Protein AF-A0A522GGC9-F1 (afdb_monomer_lite)

Radius of gyration: 12.79 Å; chains: 1; bounding box: 35×17×34 Å

Foldseek 3Di:
DDPLLVVLVVVLVVLLVCQVVVVDDPVVLLVSLLVSLVVNLVVLLPDPPVSSVVSLVVNLVVLVVQLPDPPADPSSNVSSVSNNVSNVPDDRD

Structure (mmCIF, N/CA/C/O backbone):
data_AF-A0A522GGC9-F1
#
_entry.id   AF-A0A522GGC9-F1
#
loop_
_atom_site.group_PDB
_atom_site.id
_atom_site.type_symbol
_atom_site.label_atom_id
_atom_site.label_alt_id
_atom_site.label_comp_id
_atom_site.label_asym_id
_atom_site.label_entity_id
_atom_site.label_seq_id
_atom_site.pdbx_PDB_ins_code
_atom_site.Cartn_x
_atom_site.Cartn_y
_atom_site.Cartn_z
_atom_site.occupancy
_atom_site.B_iso_or_equiv
_atom_site.auth_seq_id
_atom_site.auth_comp_id
_atom_site.auth_asym_id
_atom_site.auth_atom_id
_atom_site.pdbx_PDB_model_num
ATOM 1 N N . MET A 1 1 ? 4.268 -5.316 16.314 1.00 54.66 1 MET A N 1
ATOM 2 C CA . MET A 1 1 ? 3.853 -4.916 14.951 1.00 54.66 1 MET A CA 1
ATOM 3 C C . MET A 1 1 ? 2.526 -5.600 14.652 1.00 54.66 1 MET A C 1
ATOM 5 O O . MET A 1 1 ? 2.368 -6.744 15.061 1.00 54.66 1 MET A O 1
ATOM 9 N N . ASN A 1 2 ? 1.551 -4.897 14.071 1.00 78.88 2 ASN A N 1
ATOM 10 C CA . ASN A 1 2 ? 0.193 -5.411 13.851 1.00 78.88 2 ASN A CA 1
ATOM 11 C C . ASN A 1 2 ? 0.211 -6.534 12.791 1.00 78.88 2 ASN A C 1
ATOM 13 O O . ASN A 1 2 ? 0.659 -6.303 11.670 1.00 78.88 2 ASN A O 1
ATOM 17 N N . ALA A 1 3 ? -0.268 -7.736 13.134 1.00 86.88 3 ALA A N 1
ATOM 18 C CA . ALA A 1 3 ? -0.286 -8.896 12.234 1.00 86.88 3 ALA A CA 1
ATOM 19 C C . ALA A 1 3 ? -1.050 -8.628 10.923 1.00 86.88 3 ALA A C 1
ATOM 21 O O . ALA A 1 3 ? -0.674 -9.146 9.872 1.00 86.88 3 ALA A O 1
ATOM 22 N N . PHE A 1 4 ? -2.074 -7.771 10.973 1.00 90.06 4 PHE A N 1
ATOM 23 C CA . PHE A 1 4 ? -2.814 -7.328 9.795 1.00 90.06 4 PHE A CA 1
ATOM 24 C C . PHE A 1 4 ? -1.909 -6.576 8.812 1.00 90.06 4 PHE A C 1
ATOM 26 O O . PHE A 1 4 ? -1.847 -6.921 7.631 1.00 90.06 4 PHE A O 1
ATOM 33 N N . VAL A 1 5 ? -1.154 -5.598 9.325 1.00 91.88 5 VAL A N 1
ATOM 34 C CA . VAL A 1 5 ? -0.215 -4.787 8.538 1.00 91.88 5 VAL A CA 1
ATOM 35 C C . VAL A 1 5 ? 0.885 -5.664 7.951 1.00 91.88 5 VAL A C 1
ATOM 37 O O . VAL A 1 5 ? 1.227 -5.494 6.791 1.00 91.88 5 VAL A O 1
ATOM 40 N N . GLU A 1 6 ? 1.414 -6.639 8.694 1.00 93.75 6 GLU A N 1
ATOM 41 C CA . GLU A 1 6 ? 2.449 -7.541 8.162 1.00 93.75 6 GLU A CA 1
ATOM 42 C C . GLU A 1 6 ? 1.949 -8.424 7.016 1.00 93.75 6 GLU A C 1
ATOM 44 O O . GLU A 1 6 ? 2.655 -8.614 6.026 1.00 93.75 6 GLU A O 1
ATOM 49 N N . ARG A 1 7 ? 0.718 -8.933 7.110 1.00 94.38 7 ARG A N 1
ATOM 50 C CA . ARG A 1 7 ? 0.117 -9.736 6.041 1.00 94.38 7 ARG A CA 1
ATOM 51 C C . ARG A 1 7 ? -0.089 -8.909 4.771 1.00 94.38 7 ARG A C 1
ATOM 53 O O . ARG A 1 7 ? 0.292 -9.347 3.685 1.00 94.38 7 ARG A O 1
ATOM 60 N N . TYR A 1 8 ? -0.655 -7.712 4.906 1.00 95.06 8 TYR A N 1
ATOM 61 C CA . TYR A 1 8 ? -0.856 -6.810 3.771 1.00 95.06 8 TYR A CA 1
ATOM 62 C C . TYR A 1 8 ? 0.465 -6.282 3.214 1.00 95.06 8 TYR A C 1
ATOM 64 O O . TYR A 1 8 ? 0.626 -6.172 2.001 1.00 95.06 8 TYR A O 1
ATOM 72 N N . TRP A 1 9 ? 1.458 -6.075 4.073 1.00 96.38 9 TRP A N 1
ATOM 73 C CA . TRP A 1 9 ? 2.816 -5.752 3.664 1.00 96.38 9 TRP A CA 1
ATOM 74 C C . TRP A 1 9 ? 3.454 -6.860 2.820 1.00 96.38 9 TRP A C 1
ATOM 76 O O . TRP A 1 9 ? 4.007 -6.585 1.759 1.00 96.38 9 TRP A O 1
ATOM 86 N N . ALA A 1 10 ? 3.330 -8.125 3.229 1.00 95.62 10 ALA A N 1
ATOM 87 C CA . ALA A 1 10 ? 3.839 -9.247 2.443 1.00 95.62 10 ALA A CA 1
ATOM 88 C C . ALA A 1 10 ? 3.177 -9.328 1.054 1.00 95.62 10 ALA A C 1
ATOM 90 O O . ALA A 1 10 ? 3.847 -9.627 0.062 1.00 95.62 10 ALA A O 1
ATOM 91 N N . ARG A 1 11 ? 1.876 -9.017 0.960 1.00 95.50 11 ARG A N 1
ATOM 92 C CA . ARG A 1 11 ? 1.166 -8.942 -0.325 1.00 95.50 11 ARG A CA 1
ATOM 93 C C . ARG A 1 11 ? 1.648 -7.765 -1.178 1.00 95.50 11 ARG A C 1
ATOM 95 O O . ARG A 1 11 ? 1.884 -7.966 -2.366 1.00 95.50 11 ARG A O 1
ATOM 102 N N . ALA A 1 12 ? 1.869 -6.593 -0.583 1.00 95.75 12 ALA A N 1
ATOM 103 C CA . ALA A 1 12 ? 2.437 -5.435 -1.274 1.00 95.75 12 ALA A CA 1
ATOM 104 C C . ALA A 1 12 ? 3.823 -5.744 -1.862 1.00 95.75 12 ALA A C 1
ATOM 106 O O . ALA A 1 12 ? 4.069 -5.484 -3.040 1.00 95.75 12 ALA A O 1
ATOM 107 N N . LEU A 1 13 ? 4.698 -6.394 -1.086 1.00 95.12 13 LEU A N 1
ATOM 108 C CA . LEU A 1 13 ? 6.014 -6.840 -1.555 1.00 95.12 13 LEU A CA 1
ATOM 109 C C . LEU A 1 13 ? 5.919 -7.840 -2.709 1.00 95.12 13 LEU A C 1
ATOM 111 O O . LEU A 1 13 ? 6.726 -7.784 -3.635 1.00 95.12 13 LEU A O 1
ATOM 115 N N . LYS A 1 14 ? 4.937 -8.748 -2.676 1.00 95.12 14 LYS A N 1
ATOM 116 C CA . LYS A 1 14 ? 4.711 -9.689 -3.776 1.00 95.12 14 LYS A CA 1
ATOM 117 C C . LYS A 1 14 ? 4.349 -8.950 -5.066 1.00 95.12 14 LYS A C 1
ATOM 119 O O . LYS A 1 14 ? 5.019 -9.175 -6.064 1.00 95.12 14 LYS A O 1
ATOM 124 N N . ILE A 1 15 ? 3.355 -8.058 -5.031 1.00 93.88 15 ILE A N 1
ATOM 125 C CA . ILE A 1 15 ? 2.937 -7.266 -6.204 1.00 93.88 15 ILE A CA 1
ATOM 126 C C . ILE A 1 15 ? 4.121 -6.458 -6.746 1.00 93.88 15 ILE A C 1
ATOM 128 O O . ILE A 1 15 ? 4.425 -6.513 -7.932 1.00 93.88 15 ILE A O 1
ATOM 132 N N . THR A 1 16 ? 4.841 -5.781 -5.850 1.00 94.12 16 THR A N 1
ATOM 133 C CA . THR A 1 16 ? 6.026 -4.978 -6.179 1.00 94.12 16 THR A CA 1
ATOM 134 C C . THR A 1 16 ? 7.075 -5.807 -6.914 1.00 94.12 16 THR A C 1
ATOM 136 O O . THR A 1 16 ? 7.511 -5.432 -7.998 1.00 94.12 16 THR A O 1
ATOM 139 N N . ARG A 1 17 ? 7.427 -6.979 -6.373 1.00 92.62 17 ARG A N 1
ATOM 140 C CA . ARG A 1 17 ? 8.428 -7.862 -6.975 1.00 92.62 17 ARG A CA 1
ATOM 141 C C . ARG A 1 17 ? 8.014 -8.359 -8.357 1.00 92.62 17 ARG A C 1
ATOM 143 O O . ARG A 1 17 ? 8.863 -8.457 -9.230 1.00 92.62 17 ARG A O 1
ATOM 150 N N . GLN A 1 18 ? 6.741 -8.692 -8.545 1.00 90.94 18 GLN A N 1
ATOM 151 C CA . GLN A 1 18 ? 6.240 -9.158 -9.838 1.00 90.94 18 GLN A CA 1
ATOM 152 C C . GLN A 1 18 ? 6.247 -8.039 -10.894 1.00 90.94 18 GLN A C 1
ATOM 154 O O . GLN A 1 18 ? 6.571 -8.280 -12.056 1.00 90.94 18 GLN A O 1
ATOM 159 N N . TYR A 1 19 ? 5.964 -6.798 -10.487 1.00 91.81 19 TYR A N 1
ATOM 160 C CA . TYR A 1 19 ? 6.113 -5.640 -11.367 1.00 91.81 19 TYR A CA 1
ATOM 161 C C . TYR A 1 19 ? 7.585 -5.398 -11.729 1.00 91.81 19 TYR A C 1
ATOM 163 O O . TYR A 1 19 ? 7.919 -5.206 -12.896 1.00 91.81 19 TYR A O 1
ATOM 171 N N . GLU A 1 20 ? 8.490 -5.478 -10.749 1.00 89.56 20 GLU A N 1
ATOM 172 C CA . GLU A 1 20 ? 9.932 -5.332 -10.978 1.00 89.56 20 GLU A CA 1
ATOM 173 C C . GLU A 1 20 ? 10.507 -6.383 -11.929 1.00 89.56 20 GLU A C 1
ATOM 175 O O . GLU A 1 20 ? 11.382 -6.063 -12.734 1.00 89.56 20 GLU A O 1
ATOM 180 N N . THR A 1 21 ? 10.036 -7.631 -11.854 1.00 89.56 21 THR A N 1
ATOM 181 C CA . THR A 1 21 ? 10.479 -8.711 -12.747 1.00 89.56 21 THR A CA 1
ATOM 182 C C . THR A 1 21 ? 9.885 -8.609 -14.152 1.00 89.56 21 THR A C 1
ATOM 184 O O . THR A 1 21 ? 10.259 -9.399 -15.019 1.00 89.56 21 THR A O 1
ATOM 187 N N . GLY A 1 22 ? 9.000 -7.637 -14.400 1.00 85.94 22 GLY A N 1
ATOM 188 C CA . GLY A 1 22 ? 8.324 -7.461 -15.681 1.00 85.94 22 GLY A CA 1
ATOM 189 C C . GLY A 1 22 ? 7.300 -8.558 -15.971 1.00 85.94 22 GLY A C 1
ATOM 190 O O . GLY A 1 22 ? 7.009 -8.816 -17.137 1.00 85.94 22 GLY A O 1
ATOM 191 N N . GLU A 1 23 ? 6.766 -9.223 -14.938 1.00 81.38 23 GLU A N 1
ATOM 192 C CA . GLU A 1 23 ? 5.730 -10.252 -15.105 1.00 81.38 23 GLU A CA 1
ATOM 193 C C . GLU A 1 23 ? 4.413 -9.676 -15.649 1.00 81.38 23 GLU A C 1
ATOM 195 O O . GLU A 1 23 ? 3.611 -10.430 -16.199 1.00 81.38 23 GLU A O 1
ATOM 200 N N . PHE A 1 24 ? 4.187 -8.363 -15.525 1.00 81.50 24 PHE A N 1
ATOM 201 C CA . PHE A 1 24 ? 2.984 -7.687 -16.014 1.00 81.50 24 PHE A CA 1
ATOM 202 C C . PHE A 1 24 ? 3.213 -6.200 -16.335 1.00 81.50 24 PHE A C 1
ATOM 204 O O . PHE A 1 24 ? 4.228 -5.613 -15.955 1.00 81.50 24 PHE A O 1
ATOM 211 N N . ALA A 1 25 ? 2.270 -5.588 -17.062 1.00 84.44 25 ALA A N 1
ATOM 212 C CA . ALA A 1 25 ? 2.344 -4.191 -17.487 1.00 84.44 25 ALA A CA 1
ATOM 213 C C . ALA A 1 25 ? 1.754 -3.229 -16.437 1.00 84.44 25 ALA A C 1
ATOM 215 O O . ALA A 1 25 ? 1.067 -3.631 -15.503 1.00 84.44 25 ALA A O 1
ATOM 216 N N . PHE A 1 26 ? 1.965 -1.920 -16.615 1.00 78.44 26 PHE A N 1
ATOM 217 C CA . PHE A 1 26 ? 1.433 -0.902 -15.697 1.00 78.44 26 PHE A CA 1
ATOM 218 C C . PHE A 1 26 ? -0.102 -0.938 -15.552 1.00 78.44 26 PHE A C 1
ATOM 220 O O . PHE A 1 26 ? -0.618 -0.736 -14.460 1.00 78.44 26 PHE A O 1
ATOM 227 N N . ALA A 1 27 ? -0.844 -1.232 -16.626 1.00 81.06 27 ALA A N 1
ATOM 228 C CA . ALA A 1 27 ? -2.305 -1.351 -16.550 1.00 81.06 27 ALA A CA 1
ATOM 229 C C . ALA A 1 27 ? -2.748 -2.483 -15.604 1.00 81.06 27 ALA A C 1
ATOM 231 O O . ALA A 1 27 ? -3.720 -2.330 -14.866 1.00 81.06 27 ALA A O 1
ATOM 232 N N . ASP A 1 28 ? -1.998 -3.586 -15.585 1.00 88.88 28 ASP A N 1
ATOM 233 C CA . ASP A 1 28 ? -2.244 -4.703 -14.676 1.00 88.88 28 ASP A CA 1
ATOM 234 C C . ASP A 1 28 ? -1.892 -4.318 -13.231 1.00 88.88 28 ASP A C 1
ATOM 236 O O . ASP A 1 28 ? -2.611 -4.684 -12.305 1.00 88.88 28 ASP A O 1
ATOM 240 N N 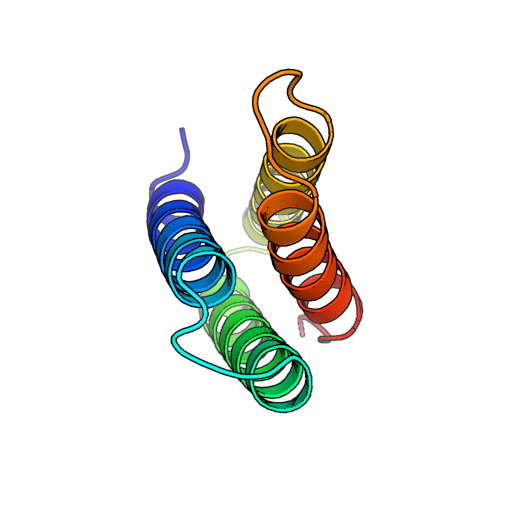. LEU A 1 29 ? -0.835 -3.516 -13.032 1.00 91.44 29 LEU A N 1
ATOM 241 C CA . LEU A 1 29 ? -0.449 -2.994 -11.717 1.00 91.44 29 LEU A CA 1
ATOM 242 C C . LEU A 1 29 ? -1.568 -2.154 -11.081 1.00 91.44 29 LEU A C 1
ATOM 244 O O . LEU A 1 29 ? -1.848 -2.337 -9.898 1.00 91.44 29 LEU A O 1
ATOM 248 N N . THR A 1 30 ? -2.229 -1.278 -11.846 1.00 91.19 30 THR A N 1
ATOM 249 C CA . THR A 1 30 ? -3.386 -0.512 -11.349 1.00 91.19 30 THR A CA 1
ATOM 250 C C . THR A 1 30 ? -4.527 -1.438 -10.931 1.00 91.19 30 THR A C 1
ATOM 252 O O . THR A 1 30 ? -5.036 -1.299 -9.822 1.00 91.19 30 THR A O 1
ATOM 255 N N . GLY A 1 31 ? -4.878 -2.438 -11.748 1.00 92.62 31 GLY A N 1
ATOM 256 C CA . GLY A 1 31 ? -5.912 -3.416 -11.384 1.00 92.62 31 GLY A CA 1
ATOM 257 C C . GLY A 1 31 ? -5.567 -4.194 -10.107 1.00 92.62 31 GLY A C 1
ATOM 258 O O . GLY A 1 31 ? -6.392 -4.321 -9.203 1.00 92.62 31 GLY A O 1
ATOM 259 N N . MET A 1 32 ? -4.316 -4.643 -9.970 1.00 93.44 32 MET A N 1
ATOM 260 C CA . MET A 1 32 ? -3.838 -5.301 -8.749 1.00 93.44 32 MET A CA 1
ATOM 261 C C . MET A 1 32 ? -3.836 -4.361 -7.536 1.00 93.44 32 MET A C 1
ATOM 263 O O . MET A 1 32 ? -4.072 -4.815 -6.414 1.00 93.44 32 MET A O 1
ATOM 267 N N . GLY A 1 33 ? -3.565 -3.069 -7.741 1.00 94.19 33 GLY A N 1
ATOM 268 C CA . GLY A 1 33 ? -3.636 -2.039 -6.708 1.00 94.19 33 GLY A CA 1
ATOM 269 C C . GLY A 1 33 ? -5.058 -1.805 -6.211 1.00 94.19 33 GLY A C 1
ATOM 270 O O . GLY A 1 33 ? -5.283 -1.777 -5.000 1.00 94.19 33 GLY A O 1
ATOM 271 N N . GLU A 1 34 ? -6.025 -1.732 -7.123 1.00 94.06 34 GLU A N 1
ATOM 272 C CA . GLU A 1 34 ? -7.448 -1.622 -6.794 1.00 94.06 34 GLU A CA 1
ATOM 273 C C . GLU A 1 34 ? -7.943 -2.854 -6.024 1.00 94.06 34 GLU A C 1
ATOM 275 O O . GLU A 1 34 ? -8.555 -2.709 -4.968 1.00 94.06 34 GLU A O 1
ATOM 280 N N . GLU A 1 35 ? -7.611 -4.070 -6.472 1.00 94.88 35 GLU A N 1
ATOM 281 C CA . GLU A 1 35 ? -7.957 -5.307 -5.754 1.00 94.88 35 GLU A CA 1
ATOM 282 C C . GLU A 1 35 ? -7.309 -5.388 -4.367 1.00 94.88 35 GLU A C 1
ATOM 284 O O . GLU A 1 35 ? -7.908 -5.879 -3.405 1.00 94.88 35 GLU A O 1
ATOM 289 N N . PHE A 1 36 ? -6.059 -4.935 -4.259 1.00 95.75 36 PHE A N 1
ATOM 290 C CA . PHE A 1 36 ? -5.338 -4.872 -2.996 1.00 95.75 36 PHE A CA 1
ATOM 291 C C . PHE A 1 36 ? -6.020 -3.918 -2.012 1.00 95.75 36 PHE A C 1
ATOM 293 O O . PHE A 1 36 ? -6.210 -4.271 -0.846 1.00 95.75 36 PHE A O 1
ATOM 300 N N . ALA A 1 37 ? -6.401 -2.730 -2.478 1.00 95.06 37 ALA A N 1
ATOM 301 C CA . ALA A 1 37 ? -7.057 -1.724 -1.658 1.00 95.06 37 ALA A CA 1
ATOM 302 C C . ALA A 1 37 ? -8.493 -2.117 -1.291 1.00 95.06 37 ALA A C 1
ATOM 304 O O . ALA A 1 37 ? -8.890 -1.935 -0.143 1.00 95.06 37 ALA A O 1
ATOM 305 N N . ALA A 1 38 ? -9.238 -2.722 -2.220 1.00 94.88 38 ALA A N 1
ATOM 306 C CA . ALA A 1 38 ? -10.584 -3.224 -1.971 1.00 94.88 38 ALA A CA 1
ATOM 307 C C . ALA A 1 38 ? -10.590 -4.278 -0.859 1.00 94.88 38 ALA A C 1
ATOM 309 O O . ALA A 1 38 ? -11.342 -4.144 0.104 1.00 94.88 38 ALA A O 1
ATOM 310 N N . SER A 1 39 ? -9.702 -5.279 -0.929 1.00 95.06 39 SER A N 1
ATOM 311 C CA . SER A 1 39 ? -9.638 -6.295 0.126 1.00 95.06 39 SER A CA 1
ATOM 312 C C . SER A 1 39 ? -9.139 -5.712 1.452 1.00 95.06 39 SER A C 1
ATOM 314 O O . SER A 1 39 ? -9.613 -6.103 2.516 1.00 95.06 39 SER A O 1
ATOM 316 N N . PHE A 1 40 ? -8.195 -4.760 1.406 1.00 94.56 40 PHE A N 1
ATOM 317 C CA . PHE A 1 40 ? -7.727 -4.058 2.603 1.00 94.56 40 PHE A CA 1
ATOM 318 C C . PHE A 1 40 ? -8.879 -3.323 3.292 1.00 94.56 40 PHE A C 1
ATOM 320 O O . PHE A 1 40 ? -9.043 -3.462 4.502 1.00 94.56 40 PHE A O 1
ATOM 327 N N . ALA A 1 41 ? -9.676 -2.572 2.528 1.00 93.38 41 ALA A N 1
ATOM 328 C CA . ALA A 1 41 ? -10.822 -1.818 3.021 1.00 93.38 41 ALA A CA 1
ATOM 329 C C . ALA A 1 41 ? -11.931 -2.733 3.565 1.00 93.38 41 ALA A C 1
ATOM 331 O O . ALA A 1 41 ? -12.508 -2.434 4.609 1.00 93.38 41 ALA A O 1
ATOM 332 N N . GLU A 1 42 ? -12.192 -3.862 2.904 1.00 93.44 42 GLU A N 1
ATOM 333 C CA . GLU A 1 42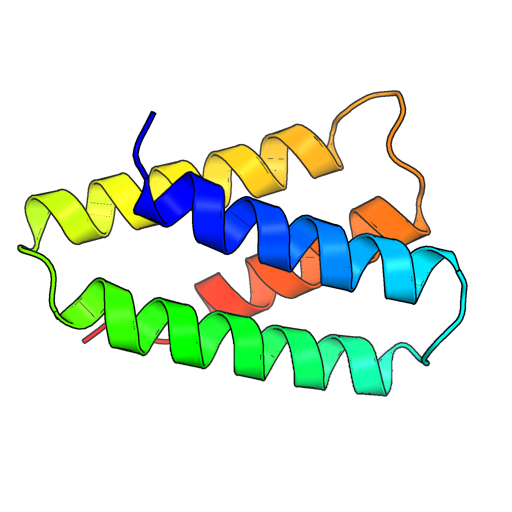 ? -13.152 -4.861 3.375 1.00 93.44 42 GLU A CA 1
ATOM 334 C C . GLU A 1 42 ? -12.726 -5.418 4.740 1.00 93.44 42 GLU A C 1
ATOM 336 O O . GLU A 1 42 ? -13.448 -5.270 5.723 1.00 93.44 42 GLU A O 1
ATOM 341 N N . GLU A 1 43 ? -11.513 -5.959 4.856 1.00 92.62 43 GLU A N 1
ATOM 342 C CA . GLU A 1 43 ? -11.087 -6.599 6.103 1.00 92.62 43 GLU A CA 1
ATOM 343 C C . GLU A 1 43 ? -10.835 -5.599 7.243 1.00 92.62 43 GLU A C 1
ATOM 345 O O . GLU A 1 43 ? -11.022 -5.927 8.416 1.00 92.62 43 GLU A O 1
ATOM 350 N N . ILE A 1 44 ? -10.393 -4.374 6.937 1.00 92.62 44 ILE A N 1
ATOM 351 C CA . ILE A 1 44 ? -10.181 -3.357 7.972 1.00 92.62 44 ILE A CA 1
ATOM 352 C C . ILE A 1 44 ? -11.509 -2.800 8.490 1.00 92.62 44 ILE A C 1
ATOM 354 O O . ILE A 1 44 ? -11.566 -2.394 9.648 1.00 92.62 44 ILE A O 1
ATOM 358 N N . SER A 1 45 ? -12.579 -2.804 7.684 1.00 90.38 45 SER A N 1
ATOM 359 C CA . SER A 1 45 ? -13.899 -2.320 8.110 1.00 90.38 45 SER A CA 1
ATOM 360 C C . SER A 1 45 ? -14.496 -3.147 9.255 1.00 90.38 45 SER A C 1
ATOM 362 O O . SER A 1 45 ? -15.246 -2.605 10.065 1.00 90.38 45 SER A O 1
ATOM 364 N N . GLU A 1 46 ? -14.078 -4.410 9.396 1.00 90.56 46 GLU A N 1
ATOM 365 C CA . GLU A 1 46 ? -14.464 -5.310 10.491 1.00 90.56 46 GLU A CA 1
ATOM 366 C C . GLU A 1 46 ? -13.803 -4.967 11.840 1.00 90.56 46 GLU A C 1
ATOM 368 O O . GLU A 1 46 ? -14.216 -5.471 12.889 1.00 90.56 46 GLU A O 1
ATOM 373 N N . LEU A 1 47 ? -12.763 -4.124 11.847 1.00 88.88 47 LEU A N 1
ATOM 374 C CA . LEU A 1 47 ? -12.054 -3.745 13.069 1.00 88.88 47 LEU A CA 1
ATOM 375 C C . LEU A 1 47 ? -12.734 -2.553 13.774 1.00 88.88 47 LEU A C 1
ATOM 377 O O . LEU A 1 47 ? -13.351 -1.708 13.125 1.00 88.88 47 LEU A O 1
ATOM 381 N N . PRO A 1 48 ? -12.568 -2.399 15.104 1.00 89.81 48 PRO A N 1
ATOM 382 C CA . PRO A 1 48 ? -13.033 -1.209 15.813 1.00 89.81 48 PRO A CA 1
ATOM 383 C C . PRO A 1 48 ? -12.408 0.072 15.251 1.00 89.81 48 PRO A C 1
ATOM 385 O O . PRO A 1 48 ? -11.211 0.101 14.966 1.00 89.81 48 PRO A O 1
ATOM 388 N N . GLU A 1 49 ? -13.181 1.157 15.170 1.00 86.88 49 GLU A N 1
ATOM 389 C CA . GLU A 1 49 ? -12.760 2.429 14.558 1.00 86.88 49 GLU A CA 1
ATOM 390 C C . GLU A 1 49 ? -11.379 2.950 15.017 1.00 86.88 49 GLU A C 1
ATOM 392 O O . GLU A 1 49 ? -10.568 3.293 14.151 1.00 86.88 49 GLU A O 1
ATOM 397 N N . PRO A 1 50 ? -11.017 2.928 16.320 1.00 85.81 50 PRO A N 1
ATOM 398 C CA . PRO A 1 50 ? -9.679 3.340 16.751 1.00 85.81 50 PRO A CA 1
ATOM 399 C C . PRO A 1 50 ? -8.560 2.465 16.164 1.00 85.81 50 PRO A C 1
ATOM 401 O O . PRO A 1 50 ? -7.469 2.947 15.863 1.00 85.81 50 PRO A O 1
ATOM 404 N N . THR A 1 51 ? -8.829 1.169 15.990 1.00 88.88 51 THR A N 1
ATOM 405 C CA . THR A 1 51 ? -7.901 0.200 15.401 1.00 88.88 51 THR A CA 1
ATOM 406 C C . THR A 1 51 ? -7.831 0.344 13.886 1.00 88.88 51 THR A C 1
ATOM 408 O O . THR A 1 51 ? -6.738 0.188 13.341 1.00 88.88 51 THR A O 1
ATOM 411 N N . ARG A 1 52 ? -8.941 0.691 13.215 1.00 89.69 52 ARG A N 1
ATOM 412 C CA . ARG A 1 52 ? -8.963 0.991 11.772 1.00 89.69 52 ARG A CA 1
ATOM 413 C C . ARG A 1 52 ? -7.985 2.109 11.452 1.00 89.69 52 ARG A C 1
ATOM 415 O O . ARG A 1 52 ? -7.007 1.872 10.754 1.00 89.69 52 ARG A O 1
ATOM 422 N N . ASN A 1 53 ? -8.165 3.272 12.076 1.00 88.19 53 ASN A N 1
ATOM 423 C CA . ASN A 1 53 ? -7.328 4.446 11.821 1.00 88.19 53 ASN A CA 1
ATOM 424 C C . ASN A 1 53 ? -5.845 4.153 12.082 1.00 88.19 53 ASN A C 1
ATOM 426 O O . ASN A 1 53 ? -4.998 4.418 11.234 1.00 88.19 53 ASN A O 1
ATOM 430 N N . ALA A 1 54 ? -5.527 3.524 13.219 1.0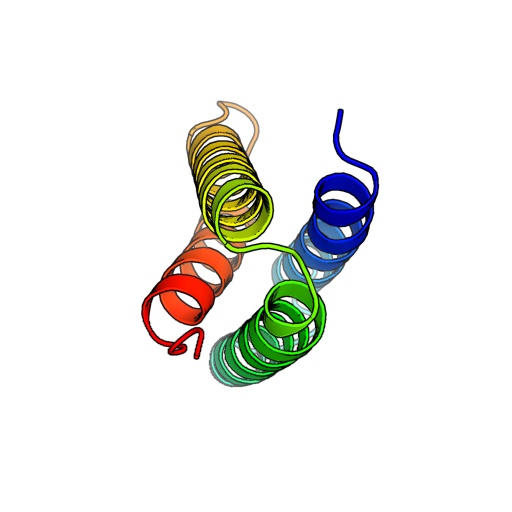0 90.81 54 ALA A N 1
ATOM 431 C CA . ALA A 1 54 ? -4.149 3.161 13.543 1.00 90.81 54 ALA A CA 1
ATOM 432 C C . ALA A 1 54 ? -3.535 2.168 12.536 1.00 90.81 54 ALA A C 1
ATOM 434 O O . ALA A 1 54 ? -2.347 2.253 12.231 1.00 90.81 54 ALA A O 1
ATOM 435 N N . THR A 1 55 ? -4.328 1.225 12.020 1.00 92.00 55 THR A N 1
ATOM 436 C CA . THR A 1 55 ? -3.877 0.208 11.058 1.00 92.00 55 THR A CA 1
ATOM 437 C C . THR A 1 55 ? -3.672 0.805 9.669 1.00 92.00 55 THR A C 1
ATOM 439 O O . THR A 1 55 ? -2.644 0.526 9.052 1.00 92.00 55 THR A O 1
ATOM 442 N N . THR A 1 56 ? -4.583 1.668 9.209 1.00 91.81 56 THR A N 1
ATOM 443 C CA . THR A 1 56 ? -4.448 2.403 7.944 1.00 91.81 56 THR A CA 1
ATOM 444 C C . THR A 1 56 ? -3.208 3.287 7.964 1.00 91.81 56 THR A C 1
ATOM 446 O O . THR A 1 56 ? -2.327 3.115 7.125 1.00 91.81 56 THR A O 1
ATOM 449 N N . THR A 1 57 ? -3.053 4.133 8.988 1.00 92.12 57 THR A N 1
ATOM 450 C CA . THR A 1 57 ? -1.875 5.004 9.122 1.00 92.12 57 THR A CA 1
ATOM 451 C C . THR A 1 57 ? -0.573 4.205 9.200 1.00 92.12 57 THR A C 1
ATOM 453 O O . THR A 1 57 ? 0.431 4.596 8.609 1.00 92.12 57 THR A O 1
ATOM 456 N N . ALA A 1 58 ? -0.562 3.065 9.900 1.00 93.75 58 ALA A N 1
ATOM 457 C CA . ALA A 1 58 ? 0.620 2.208 9.956 1.00 93.75 58 ALA A CA 1
ATOM 458 C C . ALA A 1 58 ? 0.971 1.603 8.586 1.00 93.75 58 ALA A C 1
ATOM 460 O O . ALA A 1 58 ? 2.152 1.501 8.254 1.00 93.75 58 ALA A O 1
ATOM 461 N N . MET A 1 59 ? -0.031 1.209 7.794 1.00 95.00 59 MET A N 1
ATOM 462 C CA . MET A 1 59 ? 0.177 0.679 6.446 1.00 95.00 59 MET A CA 1
ATOM 463 C C . MET A 1 59 ? 0.694 1.761 5.489 1.00 95.00 59 MET A C 1
ATOM 465 O O . MET A 1 59 ? 1.690 1.538 4.801 1.00 95.00 59 MET A O 1
ATOM 469 N N . GLU A 1 60 ? 0.077 2.945 5.492 1.00 94.75 60 GLU A N 1
ATOM 470 C CA . GLU A 1 60 ? 0.508 4.105 4.700 1.00 94.75 60 GLU A CA 1
ATOM 471 C C . GLU A 1 60 ? 1.947 4.510 5.027 1.00 94.75 60 GLU A C 1
ATOM 473 O O . GLU A 1 60 ? 2.771 4.669 4.126 1.00 94.75 60 GLU A O 1
ATOM 478 N 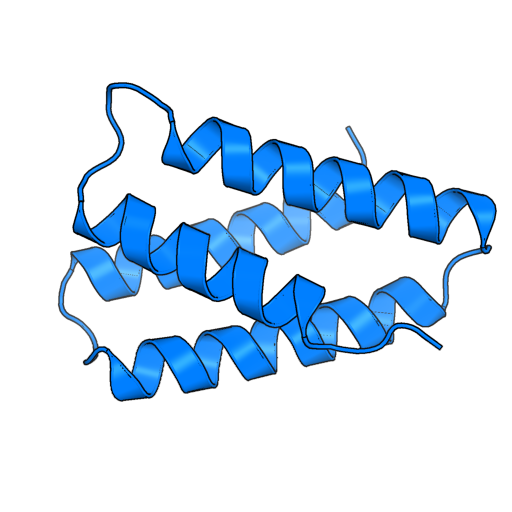N . ALA A 1 61 ? 2.281 4.615 6.318 1.00 94.31 61 ALA A N 1
ATOM 479 C CA . ALA A 1 61 ? 3.628 4.953 6.761 1.00 94.31 61 ALA A CA 1
ATOM 480 C C . ALA A 1 61 ? 4.659 3.922 6.282 1.00 94.31 61 ALA A C 1
ATOM 482 O O . ALA A 1 61 ? 5.752 4.295 5.858 1.00 94.31 61 ALA A O 1
ATOM 483 N N . LYS A 1 62 ? 4.310 2.629 6.310 1.00 95.12 62 LYS A N 1
ATOM 484 C CA . LYS A 1 62 ? 5.197 1.549 5.863 1.00 95.12 62 LYS A CA 1
ATOM 485 C C . LYS A 1 62 ? 5.434 1.589 4.351 1.00 95.12 62 LYS A C 1
ATOM 487 O O . LYS A 1 62 ? 6.576 1.437 3.922 1.00 95.12 62 LYS A O 1
ATOM 492 N N . LEU A 1 63 ? 4.388 1.847 3.559 1.00 94.88 63 LEU A N 1
ATOM 493 C CA . LEU A 1 63 ? 4.497 2.041 2.108 1.00 94.88 63 LEU A CA 1
ATOM 494 C C . LEU A 1 63 ? 5.373 3.255 1.782 1.00 94.88 63 LEU A C 1
ATOM 496 O O . LEU A 1 63 ? 6.336 3.126 1.029 1.00 94.88 63 LEU A O 1
ATOM 500 N N . HIS A 1 64 ? 5.108 4.399 2.416 1.00 94.69 64 HIS A N 1
ATOM 501 C CA . HIS A 1 64 ? 5.913 5.608 2.248 1.00 94.69 64 HIS A CA 1
ATOM 502 C C . HIS A 1 64 ? 7.383 5.390 2.607 1.00 94.69 64 HIS A C 1
ATOM 504 O O . HIS A 1 64 ? 8.267 5.768 1.838 1.00 94.69 64 HIS A O 1
ATOM 510 N N . GLN A 1 65 ? 7.656 4.765 3.755 1.00 94.44 65 GLN A N 1
ATOM 511 C CA . GLN A 1 65 ? 9.021 4.495 4.191 1.00 94.44 65 GLN A CA 1
ATOM 512 C C . GLN A 1 65 ? 9.768 3.650 3.156 1.00 94.44 65 GLN A C 1
ATOM 514 O O . GLN A 1 65 ? 10.890 3.999 2.792 1.00 94.44 65 GLN A O 1
ATOM 519 N N . ALA A 1 66 ? 9.139 2.585 2.654 1.00 94.06 66 ALA A N 1
ATOM 520 C CA . ALA A 1 66 ? 9.738 1.718 1.650 1.00 94.06 66 ALA A CA 1
ATOM 521 C C . ALA A 1 66 ? 9.995 2.445 0.324 1.00 94.06 66 ALA A C 1
ATOM 523 O O . ALA A 1 66 ? 11.085 2.333 -0.214 1.00 94.06 66 ALA A O 1
ATOM 524 N N . MET A 1 67 ? 9.062 3.271 -0.160 1.00 92.94 67 MET A N 1
ATOM 525 C CA . MET A 1 67 ? 9.269 4.066 -1.383 1.00 92.94 67 MET A CA 1
ATOM 526 C C . MET A 1 67 ? 10.484 5.000 -1.303 1.00 92.94 67 MET A C 1
ATOM 528 O O . MET A 1 67 ? 11.103 5.292 -2.324 1.00 92.94 67 MET A O 1
ATOM 532 N N . THR A 1 68 ? 10.794 5.496 -0.100 1.00 91.81 68 THR A N 1
ATOM 533 C CA . THR A 1 68 ? 11.914 6.418 0.159 1.00 91.81 68 THR A CA 1
ATOM 534 C C . THR A 1 68 ? 13.208 5.722 0.588 1.00 91.81 68 THR A C 1
ATOM 536 O O . THR A 1 68 ? 14.203 6.399 0.857 1.00 91.81 68 THR A O 1
ATOM 539 N N . ALA A 1 69 ? 13.216 4.390 0.683 1.00 92.12 69 ALA A N 1
ATOM 540 C CA . ALA A 1 69 ? 14.404 3.644 1.070 1.00 92.12 69 ALA A CA 1
ATOM 541 C C . ALA A 1 69 ? 15.455 3.688 -0.051 1.00 92.12 69 ALA A C 1
ATOM 543 O O . ALA A 1 69 ? 15.144 3.564 -1.233 1.00 92.12 69 ALA A O 1
ATOM 544 N N . SER A 1 70 ? 16.723 3.871 0.326 1.00 79.31 70 SER A N 1
ATOM 545 C CA . SER A 1 70 ? 17.829 4.115 -0.613 1.00 79.31 70 SER A CA 1
ATOM 546 C C . SER A 1 70 ? 18.120 2.961 -1.579 1.00 79.31 70 SER A C 1
ATOM 548 O O . SER A 1 70 ? 18.808 3.160 -2.574 1.00 79.31 70 SER A O 1
ATOM 550 N N . ASP A 1 71 ? 17.659 1.757 -1.258 1.00 88.69 71 ASP A N 1
ATOM 551 C CA . ASP A 1 71 ? 17.836 0.522 -2.023 1.00 88.69 71 ASP A CA 1
ATOM 552 C C . ASP A 1 71 ? 16.617 0.156 -2.884 1.00 88.69 71 ASP A C 1
ATOM 554 O O . ASP A 1 71 ? 16.649 -0.842 -3.603 1.00 88.69 71 ASP A O 1
ATOM 558 N N . THR A 1 72 ? 15.549 0.955 -2.838 1.00 88.69 72 THR A N 1
ATOM 559 C CA . THR A 1 72 ? 14.324 0.689 -3.595 1.00 88.69 72 THR A CA 1
ATOM 560 C C . THR A 1 72 ? 14.486 1.125 -5.047 1.00 88.69 72 THR A C 1
ATOM 562 O O . THR A 1 72 ? 14.849 2.266 -5.333 1.00 88.69 72 THR A O 1
ATOM 565 N N . SER A 1 73 ? 14.226 0.206 -5.980 1.00 92.12 73 SER A N 1
ATOM 566 C CA . SER A 1 73 ? 14.284 0.498 -7.414 1.00 92.12 73 SER A CA 1
ATOM 567 C C . SER A 1 73 ? 13.160 1.452 -7.843 1.00 92.12 73 SER A C 1
ATOM 569 O O . SER A 1 73 ? 12.143 1.585 -7.160 1.00 92.12 73 SER A O 1
ATOM 571 N N . GLU A 1 74 ? 13.304 2.094 -9.005 1.00 91.06 74 GLU A N 1
ATOM 572 C CA . GLU A 1 74 ? 12.255 2.963 -9.561 1.00 91.06 74 GLU A CA 1
ATOM 573 C C . GLU A 1 74 ? 10.943 2.196 -9.792 1.00 91.06 74 GLU A C 1
ATOM 575 O O . GLU A 1 74 ? 9.877 2.657 -9.385 1.00 91.06 74 GLU A O 1
ATOM 580 N N . ASN A 1 75 ? 11.028 0.979 -10.341 1.00 91.25 75 ASN A N 1
ATOM 581 C CA . ASN A 1 75 ? 9.867 0.113 -10.553 1.00 91.25 75 ASN A CA 1
ATOM 582 C C . ASN A 1 75 ? 9.214 -0.287 -9.224 1.00 91.25 75 ASN A C 1
ATOM 584 O O . ASN A 1 75 ? 7.988 -0.252 -9.108 1.00 91.25 75 ASN A O 1
ATOM 588 N N . ALA A 1 76 ? 10.010 -0.621 -8.204 1.00 92.50 76 ALA A N 1
ATOM 589 C CA . ALA A 1 76 ? 9.473 -0.922 -6.882 1.00 92.50 76 ALA A CA 1
ATOM 590 C C . ALA A 1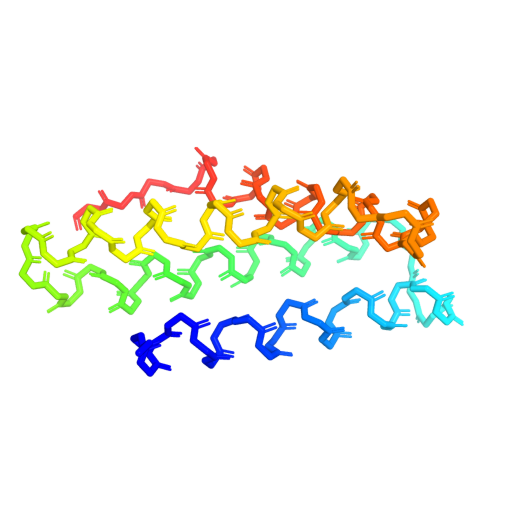 76 ? 8.772 0.290 -6.265 1.00 92.50 76 ALA A C 1
ATOM 592 O O . ALA A 1 76 ? 7.662 0.168 -5.749 1.00 92.50 76 ALA A O 1
ATOM 593 N N . SER A 1 77 ? 9.396 1.465 -6.347 1.00 93.81 77 SER A N 1
ATOM 594 C CA . SER A 1 77 ? 8.827 2.711 -5.834 1.00 93.81 77 SER A CA 1
ATOM 595 C C . SER A 1 77 ? 7.512 3.056 -6.541 1.00 93.81 77 SER A C 1
ATOM 597 O O . SER A 1 77 ?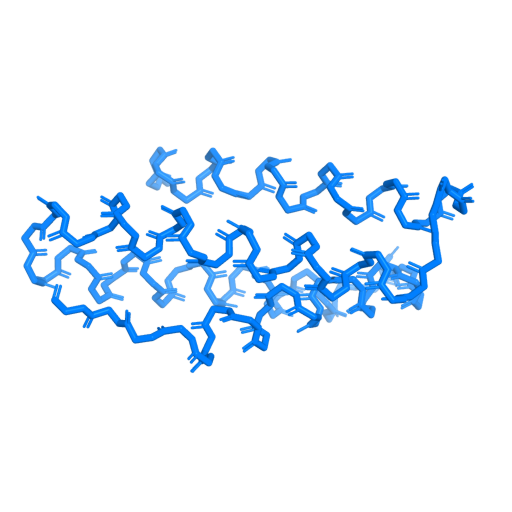 6.535 3.418 -5.885 1.00 93.81 77 SER A O 1
ATOM 599 N N . GLN A 1 78 ? 7.440 2.849 -7.860 1.00 92.81 78 GLN A N 1
ATOM 600 C CA . GLN A 1 78 ? 6.219 3.030 -8.645 1.00 92.81 78 GLN A CA 1
ATOM 601 C C . GLN A 1 78 ? 5.110 2.057 -8.221 1.00 92.81 78 GLN A C 1
ATOM 603 O O . GLN A 1 78 ? 3.980 2.489 -8.000 1.00 92.81 78 GLN A O 1
ATOM 608 N N . ALA A 1 79 ? 5.422 0.767 -8.060 1.00 94.38 79 ALA A N 1
ATOM 609 C CA . ALA A 1 79 ? 4.446 -0.225 -7.613 1.00 94.38 79 ALA A CA 1
ATOM 610 C C . ALA A 1 79 ? 3.917 0.077 -6.208 1.00 94.38 79 ALA A C 1
ATOM 612 O O . ALA A 1 79 ? 2.707 0.112 -6.000 1.00 94.38 79 ALA A O 1
ATOM 613 N N . LEU A 1 80 ? 4.802 0.369 -5.254 1.00 96.31 80 LEU A N 1
ATOM 614 C CA . LEU A 1 80 ? 4.414 0.751 -3.894 1.00 96.31 80 LEU A CA 1
ATOM 615 C C . LEU A 1 80 ? 3.580 2.042 -3.877 1.00 96.31 80 LEU A C 1
ATOM 617 O O . LEU A 1 80 ? 2.615 2.137 -3.116 1.00 96.31 80 LEU A O 1
ATOM 621 N N . GLY A 1 81 ? 3.914 3.004 -4.740 1.00 94.69 81 GLY A N 1
ATOM 622 C CA . GLY A 1 81 ? 3.150 4.235 -4.925 1.00 94.69 81 GLY A CA 1
ATOM 623 C C . GLY A 1 81 ? 1.731 3.980 -5.428 1.00 94.69 81 GLY A C 1
ATOM 624 O O . GLY A 1 81 ? 0.788 4.560 -4.893 1.00 94.69 81 GLY A O 1
ATOM 625 N N . GLU A 1 82 ? 1.556 3.072 -6.388 1.00 95.62 82 GLU A N 1
ATOM 626 C CA . GLU A 1 82 ? 0.227 2.705 -6.889 1.00 95.62 82 GLU A CA 1
ATOM 627 C C . GLU A 1 82 ? -0.626 2.032 -5.805 1.00 95.62 82 GLU A C 1
ATOM 629 O O . GLU A 1 82 ? -1.808 2.354 -5.655 1.00 95.62 82 GLU A O 1
ATOM 634 N N . LEU A 1 83 ? -0.031 1.157 -4.985 1.00 95.94 83 LEU A N 1
ATOM 635 C CA . LEU A 1 83 ? -0.731 0.531 -3.857 1.00 95.94 83 LEU A CA 1
ATOM 636 C C . LEU A 1 83 ? -1.195 1.568 -2.827 1.00 95.94 83 LEU A C 1
ATOM 638 O O . LEU A 1 83 ? -2.331 1.513 -2.356 1.00 95.94 83 LEU A O 1
ATOM 642 N N . LEU A 1 84 ? -0.332 2.532 -2.497 1.00 95.75 84 LEU A N 1
ATOM 643 C CA . LEU A 1 84 ? -0.661 3.627 -1.588 1.00 95.75 84 LEU A CA 1
ATOM 644 C C . LEU A 1 84 ? -1.797 4.497 -2.140 1.00 95.75 84 LEU A C 1
ATOM 646 O O . LEU A 1 84 ? -2.748 4.813 -1.426 1.00 95.75 84 LEU A O 1
ATOM 650 N N . VAL A 1 85 ? -1.712 4.882 -3.415 1.00 94.69 85 VAL A N 1
ATOM 651 C CA . VAL A 1 85 ? -2.755 5.671 -4.081 1.00 94.69 85 VAL A CA 1
ATOM 652 C C . VAL A 1 85 ? -4.079 4.912 -4.094 1.00 94.69 85 VAL A C 1
ATOM 654 O O . VAL A 1 85 ? -5.121 5.510 -3.829 1.00 94.69 85 VAL A O 1
ATOM 657 N N . SER A 1 86 ? -4.048 3.605 -4.345 1.00 94.38 86 SER A N 1
ATOM 658 C CA . SER A 1 86 ? -5.242 2.758 -4.361 1.00 94.38 86 SER A CA 1
ATOM 659 C C . SER A 1 86 ? -5.909 2.675 -2.985 1.00 94.38 86 SER A C 1
ATOM 661 O O . SER A 1 86 ? -7.129 2.822 -2.899 1.00 94.38 86 SER A O 1
ATOM 663 N N . ILE A 1 87 ? -5.129 2.533 -1.902 1.00 92.94 87 ILE A N 1
ATOM 664 C CA . ILE A 1 87 ? -5.651 2.601 -0.523 1.00 92.94 87 ILE A CA 1
ATOM 665 C C . ILE A 1 87 ? -6.354 3.941 -0.292 1.00 92.94 87 ILE A C 1
ATOM 667 O O . ILE A 1 87 ? -7.508 3.963 0.119 1.00 92.94 87 ILE A O 1
ATOM 671 N N . ASN A 1 88 ? -5.698 5.053 -0.629 1.00 90.06 88 ASN A N 1
ATOM 672 C CA . ASN A 1 88 ? -6.239 6.397 -0.407 1.00 90.06 88 ASN A CA 1
ATOM 673 C C . ASN A 1 88 ? -7.479 6.719 -1.260 1.00 90.06 88 ASN A C 1
ATOM 675 O O . ASN A 1 88 ? -8.254 7.610 -0.915 1.00 90.06 88 ASN A O 1
ATOM 679 N N . ARG A 1 89 ? -7.666 6.024 -2.389 1.00 90.56 89 ARG A N 1
ATOM 680 C CA . ARG A 1 89 ? -8.851 6.150 -3.253 1.00 90.56 89 ARG A CA 1
ATOM 681 C C . ARG A 1 89 ? -10.019 5.275 -2.805 1.00 90.56 89 ARG A C 1
ATOM 683 O O . ARG A 1 89 ? -11.144 5.551 -3.214 1.00 90.56 89 ARG A O 1
ATOM 690 N N . THR A 1 90 ? -9.768 4.242 -2.005 1.00 88.19 90 THR A N 1
ATOM 691 C CA . THR A 1 90 ? -10.788 3.271 -1.597 1.00 88.19 90 THR A CA 1
ATOM 692 C C . THR A 1 90 ? -11.431 3.713 -0.281 1.00 88.19 90 THR A C 1
ATOM 694 O O . THR A 1 90 ? -10.748 3.767 0.741 1.00 88.19 90 THR A O 1
ATOM 697 N N . PRO A 1 91 ? -12.737 4.039 -0.261 1.00 79.31 91 PRO A N 1
ATOM 698 C CA . PRO A 1 91 ? -13.407 4.443 0.969 1.00 79.31 91 PRO A CA 1
ATOM 699 C C . PRO A 1 91 ? -13.445 3.297 1.988 1.00 79.31 91 PRO A C 1
ATOM 701 O O . PRO A 1 91 ? -13.796 2.169 1.645 1.00 79.31 91 PRO A O 1
ATOM 704 N N . ILE A 1 92 ? -13.146 3.605 3.249 1.00 75.81 92 ILE A N 1
ATOM 705 C CA . ILE A 1 92 ? -13.342 2.693 4.382 1.00 75.81 92 ILE A CA 1
ATOM 706 C C . ILE A 1 92 ? -14.622 3.144 5.094 1.00 75.81 92 ILE A C 1
ATOM 708 O O . ILE A 1 92 ? -14.652 4.244 5.650 1.00 75.81 92 ILE A O 1
ATOM 712 N N . TYR A 1 93 ? -15.675 2.326 5.034 1.00 64.44 93 TYR A N 1
ATOM 713 C CA . TYR A 1 93 ? -16.965 2.578 5.692 1.00 64.44 93 TYR A CA 1
ATOM 714 C C . TYR A 1 93 ? -17.015 1.912 7.077 1.00 64.44 93 TYR A C 1
ATOM 716 O O . TYR A 1 93 ? -16.520 0.775 7.225 1.00 64.44 93 TYR A O 1
#

Sequence (93 aa):
MNAFVERYWARALKITRQYETGEFAFADLTGMGEEFAASFAEEISELPEPTRNATTTAMEAKLHQAMTASDTSENASQALGELLVSINRTPIY

pLDDT: mean 90.64, std 6.48, range [54.66, 96.38]

Secondary structure (DSSP, 8-state):
--HHHHHHHHHHHHHHHHHHTTSS-HHHHHHHHHHHHHHHHHHHHTS-HHHHHHHHHHHHHHHHHHHT-TT--HHHHHHHHHHHHHHHHS---